Protein AF-W8T5F7-F1 (afdb_monomer_lite)

Secondary structure (DSSP, 8-state):
--EEEE-SSHHHHHHHHHHHHTT--EEEE--HHHHHHHHHH-EEEEETTTEEEEES--EEE-THHHHHHHHHHHHTS-TT---HHHHHHHTT-S-HHIIIIIHHHHHHHHTT---HHHHHHHHHTT---

Radius of gyration: 18.74 Å; chains: 1; bounding box: 44×29×44 Å

Sequence (129 aa):
MKYLVIGAGGTGASIGGFLAYKGKDVTFIARGEHLKALRQNGLLLHSGRIGEVKIENVKACIADDLLADHLKILDGFTPDTTASLQKDLDAKKESEVDQIIFDIIRMSEKYNVDMPVYREIALHFGYKS

Foldseek 3Di:
DPEEFEDCPDPRVAVQVVCVVVVHDYEYADDDPVQVCCCCQNHWDDDPVPHIDGRRDHHYDHCVVCVVVVVVVVVVQDPPRDDPQVVCVVVVHPGCCCVPQVVVVVVCVVVVNDDPVSVVVNVVVPDDD

pLDDT: mean 82.38, std 11.45, range [57.34, 95.69]

InterPro domains:
  IPR008927 6-phosphogluconate dehydrogenase-like, C-terminal domain superfamily [SSF48179] (11-121)
  IPR013332 Ketopantoate reductase, N-terminal domain [PF02558] (3-60)
  IPR013752 Ketopantoate reductase, C-terminal domain [PF08546] (64-121)

Organism: NCBI:txid1286171

Structure (mmCIF, N/CA/C/O backbone):
data_AF-W8T5F7-F1
#
_entry.id   AF-W8T5F7-F1
#
loop_
_atom_site.group_PDB
_atom_site.id
_atom_site.type_symbol
_atom_site.label_atom_id
_atom_site.label_alt_id
_atom_site.label_comp_id
_atom_site.label_asym_id
_atom_site.label_entity_id
_atom_site.label_seq_id
_atom_site.pdbx_PDB_ins_code
_atom_site.Cartn_x
_atom_site.Cartn_y
_atom_site.Cartn_z
_atom_site.occupancy
_atom_site.B_iso_or_equiv
_atom_site.auth_seq_id
_atom_site.auth_comp_id
_atom_site.auth_asym_id
_atom_site.auth_atom_id
_atom_site.pdbx_PDB_model_num
ATOM 1 N N . MET A 1 1 ? -16.565 6.663 1.628 1.00 57.88 1 MET A N 1
ATOM 2 C CA . MET A 1 1 ? -15.396 5.858 1.239 1.00 57.88 1 MET A CA 1
ATOM 3 C C . MET A 1 1 ? -14.445 6.753 0.466 1.00 57.88 1 MET A C 1
ATOM 5 O O . MET A 1 1 ? -14.796 7.160 -0.634 1.00 57.88 1 MET A O 1
ATOM 9 N N . LYS A 1 2 ? -13.311 7.148 1.058 1.00 77.94 2 LYS A N 1
ATOM 10 C CA . LYS A 1 2 ? -12.300 7.971 0.361 1.00 77.94 2 LYS A CA 1
ATOM 11 C C . LYS A 1 2 ? -11.044 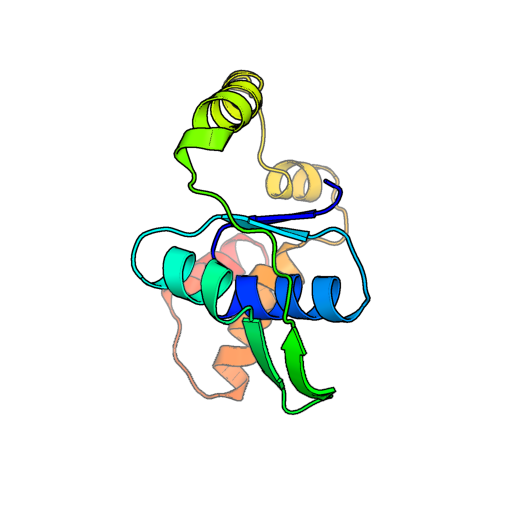7.187 -0.004 1.00 77.94 2 LYS A C 1
ATOM 13 O O . LYS A 1 2 ? -10.398 7.534 -0.982 1.00 77.94 2 LYS A O 1
ATOM 18 N N . TYR A 1 3 ? -10.726 6.142 0.759 1.00 83.75 3 TYR A N 1
ATOM 19 C CA . TYR A 1 3 ? -9.570 5.291 0.510 1.00 83.75 3 TYR A CA 1
ATOM 20 C C . TYR A 1 3 ? -9.976 3.825 0.593 1.00 83.75 3 TYR A C 1
ATOM 22 O O . TYR A 1 3 ? -10.598 3.393 1.566 1.00 83.75 3 TYR A O 1
ATOM 30 N N . LEU A 1 4 ? -9.606 3.075 -0.436 1.00 87.62 4 LEU A N 1
ATOM 31 C CA . LEU A 1 4 ? -9.783 1.635 -0.519 1.00 87.62 4 LEU A CA 1
ATOM 32 C C . LEU A 1 4 ? -8.397 0.998 -0.571 1.00 87.62 4 LEU A C 1
ATOM 34 O O . LEU A 1 4 ? -7.546 1.433 -1.344 1.00 87.62 4 LEU A O 1
ATOM 38 N N . VAL A 1 5 ? -8.164 -0.004 0.269 1.00 87.62 5 VAL A N 1
ATOM 39 C CA . VAL A 1 5 ? -6.869 -0.677 0.384 1.00 87.62 5 VAL A CA 1
ATOM 40 C C . VAL A 1 5 ? -7.068 -2.159 0.132 1.00 87.62 5 VAL A C 1
ATOM 42 O O . VAL A 1 5 ? -7.789 -2.830 0.869 1.00 87.62 5 VAL A O 1
ATOM 45 N N . ILE A 1 6 ? -6.436 -2.679 -0.917 1.00 88.31 6 ILE A N 1
ATOM 46 C CA . ILE A 1 6 ? -6.529 -4.096 -1.264 1.00 88.31 6 ILE A CA 1
ATOM 47 C C . ILE A 1 6 ? -5.490 -4.869 -0.456 1.00 88.31 6 ILE A C 1
ATOM 49 O O . ILE A 1 6 ? -4.287 -4.721 -0.655 1.00 88.31 6 ILE A O 1
ATOM 53 N N . GLY A 1 7 ? -5.972 -5.711 0.454 1.00 81.25 7 GLY A N 1
ATOM 54 C CA . GLY A 1 7 ? -5.144 -6.481 1.369 1.00 81.25 7 GLY A CA 1
ATOM 55 C C . GLY A 1 7 ? -4.697 -5.679 2.593 1.00 81.25 7 GLY A C 1
ATOM 56 O O . GLY A 1 7 ? -4.338 -4.510 2.518 1.00 81.25 7 GLY A O 1
ATOM 57 N N . ALA A 1 8 ? -4.662 -6.351 3.742 1.00 85.56 8 ALA A N 1
ATOM 58 C CA . ALA A 1 8 ? -4.087 -5.837 4.986 1.00 85.56 8 ALA A CA 1
ATOM 59 C C . ALA A 1 8 ? -2.823 -6.628 5.375 1.00 85.56 8 ALA A C 1
ATOM 61 O O . ALA A 1 8 ? -2.653 -7.015 6.525 1.00 85.56 8 ALA A O 1
ATOM 62 N N . GLY A 1 9 ? -1.972 -6.923 4.386 1.00 82.81 9 GLY A N 1
ATOM 63 C CA . GLY A 1 9 ? -0.626 -7.476 4.597 1.00 82.81 9 GLY A CA 1
ATOM 64 C C . GLY A 1 9 ? 0.407 -6.367 4.819 1.00 82.81 9 GLY A C 1
ATOM 65 O O . GLY A 1 9 ? 0.032 -5.243 5.124 1.00 82.81 9 GLY A O 1
ATOM 66 N N . GLY A 1 10 ? 1.699 -6.628 4.594 1.00 82.06 10 GLY A N 1
ATOM 67 C CA . GLY A 1 10 ? 2.782 -5.673 4.894 1.00 82.06 10 GLY A CA 1
ATOM 68 C C . GLY A 1 10 ? 2.551 -4.248 4.369 1.00 82.06 10 GLY A C 1
ATOM 69 O O . GLY A 1 10 ? 2.423 -3.310 5.155 1.00 82.06 10 GLY A O 1
ATOM 70 N N . THR A 1 11 ? 2.432 -4.073 3.051 1.00 85.06 11 THR A N 1
ATOM 71 C CA . THR A 1 11 ? 2.266 -2.742 2.437 1.00 85.06 11 THR A CA 1
ATOM 72 C C . THR A 1 11 ? 0.885 -2.144 2.706 1.00 85.06 11 THR A C 1
ATOM 74 O O . THR A 1 11 ? 0.774 -0.998 3.142 1.00 85.06 11 THR A O 1
ATOM 77 N N . GLY A 1 12 ? -0.173 -2.932 2.488 1.00 86.88 12 GLY A N 1
ATOM 78 C CA . GLY A 1 12 ? -1.555 -2.479 2.643 1.00 86.88 12 GLY A CA 1
ATOM 79 C C . GLY A 1 12 ? -1.886 -2.074 4.080 1.00 86.88 12 GLY A C 1
ATOM 80 O O . GLY A 1 12 ? -2.416 -0.988 4.303 1.00 86.88 12 GLY A O 1
ATOM 81 N N . ALA A 1 13 ? -1.493 -2.880 5.072 1.00 89.38 13 ALA A N 1
ATOM 82 C CA . ALA A 1 13 ? -1.655 -2.532 6.482 1.00 89.38 13 ALA A CA 1
ATOM 83 C C . ALA A 1 13 ? -0.807 -1.318 6.870 1.00 89.38 13 ALA A C 1
ATOM 85 O O . ALA A 1 13 ? -1.295 -0.466 7.603 1.00 89.38 13 ALA A O 1
ATOM 86 N N . SER A 1 14 ? 0.417 -1.188 6.344 1.00 89.81 14 SER A N 1
ATOM 87 C CA . SER A 1 14 ? 1.283 -0.040 6.644 1.00 89.81 14 SER A CA 1
ATOM 88 C C . SER A 1 14 ? 0.675 1.281 6.171 1.00 89.81 14 SER A C 1
ATOM 90 O O . SER A 1 14 ? 0.506 2.211 6.960 1.00 89.81 14 SER A O 1
ATOM 92 N N . ILE A 1 15 ? 0.300 1.362 4.892 1.00 91.38 15 ILE A N 1
ATOM 93 C CA . ILE A 1 15 ? -0.242 2.590 4.294 1.00 91.38 15 ILE A CA 1
ATOM 94 C C . ILE A 1 15 ? -1.672 2.830 4.782 1.00 91.38 15 ILE A C 1
ATOM 96 O O . ILE A 1 15 ? -1.989 3.899 5.306 1.00 91.38 15 ILE A O 1
ATOM 100 N N . GLY A 1 16 ? -2.538 1.824 4.645 1.00 91.75 16 GLY A N 1
ATOM 101 C CA . GLY A 1 16 ? -3.941 1.911 5.037 1.00 91.75 16 GLY A CA 1
ATOM 102 C C . GLY A 1 16 ? -4.114 2.139 6.532 1.00 91.75 16 GLY A C 1
ATOM 103 O O . GLY A 1 16 ? -4.950 2.939 6.946 1.00 91.75 16 GLY A O 1
ATOM 104 N N . GLY A 1 17 ? -3.298 1.475 7.350 1.00 92.75 17 GLY A N 1
ATOM 105 C CA . GLY A 1 17 ? -3.327 1.625 8.798 1.00 92.75 17 GLY A CA 1
ATOM 106 C C . GLY A 1 17 ? -2.852 3.004 9.225 1.00 92.75 17 GLY A C 1
ATOM 107 O O . GLY A 1 17 ? -3.499 3.635 10.052 1.00 92.75 17 GLY A O 1
ATOM 108 N N . PHE A 1 18 ? -1.808 3.553 8.599 1.00 93.25 18 PHE A N 1
ATOM 109 C CA . PHE A 1 18 ? -1.405 4.932 8.872 1.00 93.25 18 PHE A CA 1
ATOM 110 C C . PHE A 1 18 ? -2.490 5.951 8.486 1.00 93.25 18 PHE A C 1
ATOM 112 O O . PHE A 1 18 ? -2.760 6.888 9.240 1.00 93.25 18 PHE A O 1
ATOM 119 N N . LEU A 1 19 ? -3.158 5.763 7.344 1.00 92.94 19 LEU A N 1
ATOM 120 C CA . LEU A 1 19 ? -4.286 6.606 6.932 1.00 92.94 19 LEU A CA 1
ATOM 121 C C . LEU A 1 19 ? -5.443 6.535 7.939 1.00 92.94 19 LEU A C 1
ATOM 123 O O . LEU A 1 19 ? -5.969 7.575 8.343 1.00 92.94 19 LEU A O 1
ATOM 127 N N . ALA A 1 20 ? -5.808 5.330 8.379 1.00 92.31 20 ALA A N 1
ATOM 128 C CA . ALA A 1 20 ? -6.855 5.120 9.374 1.00 92.31 20 ALA A CA 1
ATOM 129 C C . ALA A 1 20 ? -6.469 5.713 10.742 1.00 92.31 20 ALA A C 1
ATOM 131 O O . ALA A 1 20 ? -7.285 6.382 11.373 1.00 92.31 20 ALA A O 1
ATOM 132 N N . TYR A 1 21 ? -5.204 5.584 11.151 1.00 91.75 21 TYR A N 1
ATOM 133 C CA . TYR A 1 21 ? -4.650 6.237 12.341 1.00 91.75 21 TYR A CA 1
ATOM 134 C C . TYR A 1 21 ? -4.767 7.768 12.278 1.00 91.75 21 TYR A C 1
ATOM 136 O O . TYR A 1 21 ? -5.057 8.415 13.281 1.00 91.75 21 TYR A O 1
ATOM 144 N N . LYS A 1 22 ? -4.617 8.372 11.093 1.00 92.19 22 LYS A N 1
ATOM 145 C CA . LYS A 1 22 ? -4.856 9.810 10.866 1.00 92.19 22 LYS A CA 1
ATOM 146 C C . LYS A 1 22 ? -6.339 10.173 10.689 1.00 92.19 22 LYS A C 1
ATOM 148 O O . LYS A 1 22 ? -6.644 11.269 10.216 1.00 92.19 22 LYS A O 1
ATOM 153 N N . GLY A 1 23 ? -7.257 9.275 11.049 1.00 91.25 23 GLY A N 1
ATOM 154 C CA . GLY A 1 23 ? -8.702 9.504 11.027 1.00 91.25 23 GLY A CA 1
ATOM 155 C C . GLY A 1 23 ? -9.309 9.561 9.624 1.00 91.25 23 GLY A C 1
ATOM 156 O O . GLY A 1 23 ? -10.390 10.124 9.445 1.00 91.25 23 GLY A O 1
ATOM 157 N N . LYS A 1 24 ? -8.622 9.040 8.600 1.00 93.25 24 LYS A N 1
ATOM 158 C CA . LYS A 1 24 ? -9.177 8.974 7.241 1.00 93.25 24 LYS A CA 1
ATOM 159 C C . LYS A 1 24 ? -10.171 7.817 7.123 1.00 93.25 24 LYS A C 1
ATOM 161 O O . LYS A 1 24 ? -10.027 6.782 7.763 1.00 93.25 24 LYS A O 1
ATOM 166 N N . ASP A 1 25 ? -11.169 7.995 6.258 1.00 89.19 25 ASP A N 1
ATOM 167 C CA . ASP A 1 25 ? -12.163 6.967 5.935 1.00 89.19 25 ASP A CA 1
ATOM 168 C C . ASP A 1 25 ? -11.559 5.908 4.997 1.00 89.19 25 ASP A C 1
ATOM 170 O O . ASP A 1 25 ? -11.593 6.063 3.769 1.00 89.19 25 ASP A O 1
ATOM 174 N N . VAL A 1 26 ? -10.971 4.872 5.602 1.00 91.19 26 VAL A N 1
ATOM 175 C CA . VAL A 1 26 ? -10.281 3.760 4.934 1.00 91.19 26 VAL A CA 1
ATOM 176 C C . VAL A 1 26 ? -11.114 2.487 5.034 1.00 91.19 26 VAL A C 1
ATOM 178 O O . VAL A 1 26 ? -11.607 2.153 6.109 1.00 91.19 26 VAL A O 1
ATOM 181 N N . THR A 1 27 ? -11.246 1.762 3.925 1.00 91.56 27 THR A N 1
ATOM 182 C CA . THR A 1 27 ? -11.812 0.406 3.888 1.00 91.56 27 THR A CA 1
ATOM 183 C C . THR A 1 27 ? -10.783 -0.576 3.339 1.00 91.56 27 THR A C 1
ATOM 185 O O . THR A 1 27 ? -10.175 -0.316 2.303 1.00 91.56 27 THR A O 1
ATOM 188 N N . PHE A 1 28 ? -10.582 -1.695 4.032 1.00 90.44 28 PHE A N 1
ATOM 189 C CA . PHE A 1 28 ? -9.674 -2.762 3.623 1.00 90.44 28 PHE A CA 1
ATOM 190 C C . PHE A 1 28 ? -10.437 -3.896 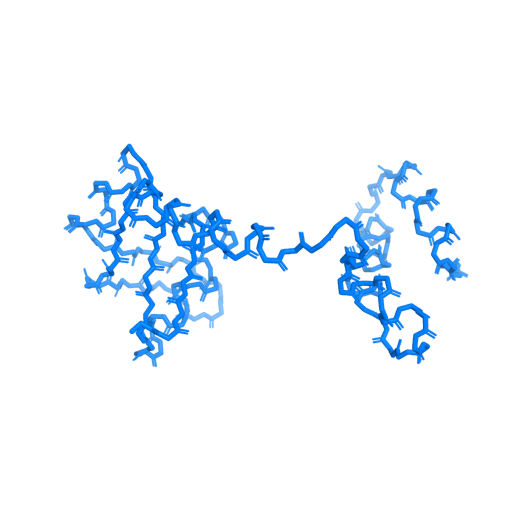2.947 1.00 90.44 28 PHE A C 1
ATOM 192 O O . PHE A 1 28 ? -11.431 -4.393 3.473 1.00 90.44 28 PHE A O 1
ATOM 199 N N . ILE A 1 29 ? -9.927 -4.371 1.820 1.00 89.88 29 ILE A N 1
ATOM 200 C CA . ILE A 1 29 ? -10.377 -5.629 1.234 1.00 89.88 29 ILE A CA 1
ATOM 201 C C . ILE A 1 29 ? -9.523 -6.747 1.820 1.00 89.88 29 ILE A C 1
ATOM 203 O O . ILE A 1 29 ? -8.299 -6.744 1.682 1.00 89.88 29 ILE A O 1
ATOM 207 N N . ALA A 1 30 ? -10.155 -7.713 2.472 1.00 88.25 30 ALA A N 1
ATOM 208 C CA . ALA A 1 30 ? -9.485 -8.878 3.036 1.00 88.25 30 ALA A CA 1
ATOM 209 C C . ALA A 1 30 ? -10.366 -10.124 2.890 1.00 88.25 30 ALA A C 1
ATOM 211 O O . ALA A 1 30 ? -11.554 -10.037 2.593 1.00 88.25 30 ALA A O 1
ATOM 212 N N . ARG A 1 31 ? -9.791 -11.309 3.115 1.00 86.81 31 ARG A N 1
ATOM 213 C CA . ARG A 1 31 ? -10.525 -12.583 3.077 1.00 86.81 31 ARG A CA 1
ATOM 214 C C . ARG A 1 31 ? -10.096 -13.516 4.202 1.00 86.81 31 ARG A C 1
ATOM 216 O O . ARG A 1 31 ? -9.024 -13.339 4.782 1.00 86.81 31 ARG A O 1
ATOM 223 N N . GLY A 1 32 ? -10.928 -14.519 4.477 1.00 87.12 32 GLY A N 1
ATOM 224 C CA . GLY A 1 32 ? -10.641 -15.566 5.459 1.00 87.12 32 GLY A CA 1
ATOM 225 C C . GLY A 1 32 ? -10.338 -15.007 6.852 1.00 87.12 32 GLY A C 1
ATOM 226 O O . GLY A 1 32 ? -10.994 -14.073 7.315 1.00 87.12 32 GLY A O 1
ATOM 227 N N . GLU A 1 33 ? -9.320 -15.565 7.505 1.00 85.31 33 GLU A N 1
ATOM 228 C CA . GLU A 1 33 ? -8.945 -15.214 8.881 1.00 85.31 33 GLU A CA 1
ATOM 229 C C . GLU A 1 33 ? -8.488 -13.757 9.039 1.00 85.31 33 GLU A C 1
ATOM 231 O O . GLU A 1 33 ? -8.790 -13.133 10.052 1.00 85.31 33 GLU A O 1
ATOM 236 N N . HIS A 1 34 ? -7.855 -13.159 8.021 1.00 85.75 34 HIS A N 1
ATOM 237 C CA . HIS A 1 34 ? -7.473 -11.740 8.074 1.00 85.75 34 HIS A CA 1
ATOM 238 C C . HIS A 1 34 ? -8.695 -10.814 8.119 1.00 85.75 34 HIS A C 1
ATOM 240 O O . HIS A 1 34 ? -8.709 -9.852 8.882 1.00 85.75 34 HIS A O 1
ATOM 246 N N . LEU A 1 35 ? -9.744 -11.105 7.339 1.00 89.50 35 LEU A N 1
ATOM 247 C CA . LEU A 1 35 ? -10.980 -10.316 7.380 1.00 89.50 35 LEU A CA 1
ATOM 248 C C . LEU A 1 35 ? -11.670 -10.424 8.744 1.00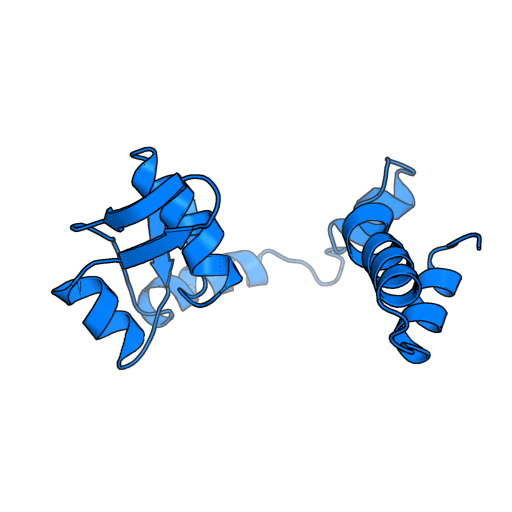 89.50 35 LEU A C 1
ATOM 250 O O . LEU A 1 35 ? -12.136 -9.417 9.278 1.00 89.50 35 LEU A O 1
ATOM 254 N N . LYS A 1 36 ? -11.730 -11.637 9.305 1.00 89.31 36 LYS A N 1
ATOM 255 C CA . LYS A 1 36 ? -12.291 -11.861 10.644 1.00 89.31 36 LYS A CA 1
ATOM 256 C C . LYS A 1 36 ? -11.512 -11.076 11.696 1.00 89.31 36 LYS A C 1
ATOM 258 O O . LYS A 1 36 ? -12.129 -10.347 12.466 1.00 89.31 36 LYS A O 1
ATOM 263 N N . ALA A 1 37 ? -10.182 -11.159 11.671 1.00 89.81 37 ALA A N 1
ATOM 264 C CA . ALA A 1 37 ? -9.315 -10.447 12.602 1.00 89.81 37 ALA A CA 1
ATOM 265 C C . ALA A 1 37 ? -9.507 -8.926 12.520 1.00 89.81 37 ALA A C 1
ATOM 267 O O . ALA A 1 37 ? -9.696 -8.295 13.555 1.00 89.81 37 ALA A O 1
ATOM 268 N N . LEU A 1 38 ? -9.556 -8.349 11.313 1.00 91.69 38 LEU A N 1
ATOM 269 C CA . LEU A 1 38 ? -9.804 -6.913 11.130 1.00 91.69 38 LEU A CA 1
ATOM 270 C C . LEU A 1 38 ? -11.156 -6.471 11.696 1.00 91.69 38 LEU A C 1
ATOM 272 O O . LEU A 1 38 ? -11.245 -5.413 12.310 1.00 91.69 38 LEU A O 1
ATOM 276 N N . ARG A 1 39 ? -12.210 -7.272 11.501 1.00 90.56 39 ARG A N 1
ATOM 277 C CA . ARG A 1 39 ? -13.560 -6.949 11.992 1.00 90.56 39 ARG A CA 1
ATOM 278 C C . ARG A 1 39 ? -13.703 -7.105 13.505 1.00 90.56 39 ARG A C 1
ATOM 280 O O . ARG A 1 39 ? -14.489 -6.382 14.101 1.00 90.56 39 ARG A O 1
ATOM 287 N N . GLN A 1 40 ? -13.000 -8.064 14.103 1.00 91.81 40 GLN A N 1
ATOM 288 C CA . GLN A 1 40 ? -13.109 -8.371 15.533 1.00 91.81 40 GLN A CA 1
ATOM 289 C C . GLN A 1 40 ? -12.157 -7.536 16.387 1.00 91.81 40 GLN A C 1
ATOM 291 O O . GLN A 1 40 ? -12.540 -7.052 17.446 1.00 91.81 40 GLN A O 1
ATOM 296 N N . ASN A 1 41 ? -10.917 -7.385 15.929 1.00 91.12 41 ASN A N 1
ATOM 297 C CA . ASN A 1 41 ? -9.819 -6.841 16.725 1.00 91.12 41 ASN A CA 1
ATOM 298 C C . ASN A 1 41 ? -9.316 -5.493 16.198 1.00 91.12 41 ASN A C 1
ATOM 300 O O . ASN A 1 41 ? -8.486 -4.855 16.852 1.00 91.12 41 ASN A O 1
ATOM 304 N N . GLY A 1 42 ? -9.789 -5.071 15.023 1.00 91.88 42 GLY A N 1
ATOM 305 C CA . GLY A 1 42 ? -9.248 -3.921 14.319 1.00 91.88 42 GLY A CA 1
ATOM 306 C C . GLY A 1 42 ? -7.880 -4.219 13.701 1.00 91.88 42 GLY A C 1
ATOM 307 O O . GLY A 1 42 ? -7.561 -5.361 13.365 1.00 91.88 42 GLY A O 1
ATOM 308 N N . LEU A 1 43 ? -7.059 -3.183 13.536 1.00 93.06 43 LEU A N 1
ATOM 309 C CA . LEU A 1 43 ? -5.696 -3.298 13.014 1.00 93.06 43 LEU A CA 1
ATOM 310 C C . LEU A 1 43 ? -4.689 -2.852 14.070 1.00 93.06 43 LEU A C 1
ATOM 312 O O . LEU A 1 43 ? -4.766 -1.732 14.573 1.00 93.06 43 LEU A O 1
ATOM 316 N N . LEU A 1 44 ? -3.720 -3.716 14.363 1.00 92.44 44 LEU A N 1
ATOM 317 C CA . LEU A 1 44 ? -2.548 -3.370 15.156 1.00 92.44 44 LEU A CA 1
ATOM 318 C C . LEU A 1 44 ? -1.387 -3.048 14.216 1.00 92.44 44 LEU A C 1
ATOM 320 O O . LEU A 1 44 ? -1.013 -3.865 13.375 1.00 92.44 44 LEU A O 1
ATOM 324 N N . LEU A 1 45 ? -0.834 -1.848 14.348 1.00 90.88 45 LEU A N 1
ATOM 325 C CA . LEU A 1 45 ? 0.286 -1.374 13.554 1.00 90.88 45 LEU A CA 1
ATOM 326 C C . LEU A 1 45 ? 1.533 -1.282 14.433 1.00 90.88 45 LEU A C 1
ATOM 328 O O . LEU A 1 45 ? 1.583 -0.459 15.344 1.00 90.88 45 LEU A O 1
ATOM 332 N N . HIS A 1 46 ? 2.556 -2.075 14.123 1.00 89.44 46 HIS A N 1
ATOM 333 C CA . HIS A 1 46 ? 3.879 -1.927 14.726 1.00 89.44 46 HIS A CA 1
ATOM 334 C C . HIS A 1 46 ? 4.755 -1.081 13.801 1.00 89.44 46 HIS A C 1
ATOM 336 O O . HIS A 1 46 ? 5.037 -1.475 12.669 1.00 89.44 46 HIS A O 1
ATOM 342 N N . SER A 1 47 ? 5.188 0.092 14.262 1.00 85.12 47 SER A N 1
ATOM 343 C CA . SER A 1 47 ? 6.035 0.988 13.475 1.00 85.12 47 SER A CA 1
ATOM 344 C C . SER A 1 47 ? 7.206 1.511 14.291 1.00 85.12 47 SER A C 1
ATOM 346 O O . SER A 1 47 ? 7.023 2.130 15.334 1.00 85.12 47 SER A O 1
ATOM 348 N N . GLY A 1 48 ? 8.420 1.384 13.753 1.00 87.25 48 GLY A N 1
ATOM 349 C CA . GLY A 1 48 ? 9.606 2.001 14.355 1.00 87.25 48 GLY A CA 1
ATOM 350 C C . GLY A 1 48 ? 9.580 3.536 14.359 1.00 87.25 48 GLY A C 1
ATOM 351 O O . GLY A 1 48 ? 10.393 4.150 15.039 1.00 87.25 48 GLY A O 1
ATOM 352 N N . ARG A 1 49 ? 8.665 4.174 13.610 1.00 85.38 49 ARG A N 1
ATOM 353 C CA . ARG A 1 49 ? 8.576 5.644 13.503 1.00 85.38 49 ARG A CA 1
ATOM 354 C C . ARG A 1 49 ? 7.495 6.262 14.381 1.00 85.38 49 ARG A C 1
ATOM 356 O O . ARG A 1 49 ? 7.658 7.397 14.810 1.00 85.38 49 ARG A O 1
ATOM 363 N N . ILE A 1 50 ? 6.382 5.559 14.588 1.00 84.56 50 ILE A N 1
ATOM 364 C CA . ILE A 1 50 ? 5.229 6.077 15.346 1.00 84.56 50 ILE A CA 1
ATOM 365 C C . ILE A 1 50 ? 4.834 5.197 16.536 1.00 84.56 50 ILE A C 1
ATOM 367 O O . ILE A 1 50 ? 3.840 5.483 17.195 1.00 84.56 50 ILE A O 1
ATOM 371 N N . GLY A 1 51 ? 5.610 4.151 16.820 1.00 88.75 51 GLY A N 1
ATOM 372 C CA . GLY A 1 51 ? 5.320 3.194 17.877 1.00 88.75 51 GLY A CA 1
ATOM 373 C C . GLY A 1 51 ? 4.219 2.208 17.497 1.00 88.75 51 GLY A C 1
ATOM 374 O O . GLY A 1 51 ? 3.920 1.985 16.319 1.00 88.75 51 GLY A O 1
ATOM 375 N N . GLU A 1 52 ? 3.646 1.591 18.524 1.00 93.06 52 GLU A N 1
ATOM 376 C CA . GLU A 1 52 ? 2.529 0.668 18.390 1.00 93.06 52 GLU A CA 1
ATOM 377 C C . GLU A 1 52 ? 1.204 1.426 18.431 1.00 93.06 52 GLU A C 1
ATOM 379 O O . GLU A 1 52 ? 0.947 2.220 19.337 1.00 93.06 52 GLU A O 1
ATOM 384 N N . VAL A 1 53 ? 0.360 1.188 17.431 1.00 92.69 53 VAL A N 1
ATOM 385 C CA . VAL A 1 53 ? -0.930 1.858 17.290 1.00 92.69 53 VAL A CA 1
ATOM 386 C C . VAL A 1 53 ? -2.008 0.820 17.037 1.00 92.69 53 VAL A C 1
ATOM 388 O O . VAL A 1 53 ? -1.967 0.111 16.032 1.00 92.69 53 VAL A O 1
ATOM 391 N N . LYS A 1 54 ? -3.014 0.775 17.913 1.00 93.88 54 LYS A N 1
ATOM 392 C CA . LYS A 1 54 ? -4.222 -0.025 17.707 1.00 93.88 54 LYS A CA 1
ATOM 393 C C . LYS A 1 54 ? -5.337 0.839 17.126 1.00 93.88 54 LYS A C 1
ATOM 395 O O . LYS A 1 54 ? -5.669 1.892 17.664 1.00 93.88 54 LYS A O 1
ATOM 400 N N . ILE A 1 55 ? -5.922 0.375 16.031 1.00 93.25 55 ILE A N 1
ATOM 401 C CA . ILE A 1 55 ? -7.025 1.024 15.326 1.00 93.25 55 ILE A CA 1
ATOM 402 C C . ILE A 1 55 ? -8.242 0.130 15.501 1.00 93.25 55 ILE A C 1
ATOM 404 O O . ILE A 1 55 ? -8.317 -0.927 14.887 1.00 93.25 55 ILE A O 1
ATOM 408 N N . GLU A 1 56 ? -9.174 0.533 16.361 1.00 86.62 56 GLU A N 1
ATOM 409 C CA . GLU A 1 56 ? -10.259 -0.352 16.809 1.00 86.62 56 GLU A CA 1
ATOM 410 C C . GLU A 1 56 ? -11.330 -0.573 15.727 1.00 86.62 56 GLU A C 1
ATOM 412 O O . GLU A 1 56 ? -11.781 -1.693 15.520 1.00 86.62 56 GLU A O 1
ATOM 417 N N . ASN A 1 57 ? -11.696 0.477 14.984 1.00 80.12 57 ASN A N 1
ATOM 418 C CA . ASN A 1 57 ? -12.831 0.455 14.052 1.00 80.12 57 ASN A CA 1
ATOM 419 C C . ASN A 1 57 ? -12.378 0.487 12.591 1.00 80.12 57 ASN A C 1
ATOM 421 O O . ASN A 1 57 ? -12.580 1.470 11.872 1.00 80.12 57 ASN A O 1
ATOM 425 N N . VAL A 1 58 ? -11.746 -0.597 12.148 1.00 86.50 58 VAL A N 1
ATOM 426 C CA . VAL A 1 58 ? -11.299 -0.734 10.761 1.00 86.50 58 VAL A CA 1
ATOM 427 C C . VAL A 1 58 ? -12.433 -1.275 9.900 1.00 86.50 58 VAL A C 1
ATOM 429 O O . VAL A 1 58 ? -12.954 -2.363 10.138 1.00 86.50 58 VAL A O 1
ATOM 432 N N . LYS A 1 59 ? -12.812 -0.529 8.859 1.00 91.44 59 LYS A N 1
ATOM 433 C CA . LYS A 1 59 ? -13.783 -1.014 7.874 1.00 91.44 59 LYS A CA 1
ATOM 434 C C . LYS A 1 59 ? -13.115 -2.078 7.014 1.00 91.44 59 LYS A C 1
ATOM 436 O O . LYS A 1 59 ? -12.061 -1.817 6.436 1.00 91.44 59 LYS A O 1
ATOM 441 N N . ALA A 1 60 ? -13.732 -3.251 6.905 1.00 90.50 60 ALA A N 1
ATOM 442 C CA . ALA A 1 60 ? -13.225 -4.312 6.046 1.00 90.50 60 ALA A CA 1
ATOM 443 C C . ALA A 1 60 ? -14.340 -5.131 5.375 1.00 90.50 60 ALA A C 1
ATOM 445 O O . ALA A 1 60 ? -15.337 -5.500 6.013 1.00 90.50 60 ALA A O 1
ATOM 446 N N . CYS A 1 61 ? -14.154 -5.444 4.093 1.00 87.69 61 CYS A N 1
ATOM 447 C CA . CYS A 1 61 ? -15.087 -6.203 3.252 1.00 87.69 61 CYS A CA 1
ATOM 448 C C . CYS A 1 61 ? -14.380 -7.312 2.453 1.00 87.69 61 CYS A C 1
ATOM 450 O O . CYS A 1 61 ? -13.149 -7.332 2.355 1.00 87.69 61 CYS A O 1
ATOM 452 N N . ILE A 1 62 ? -15.168 -8.254 1.919 1.00 85.50 62 ILE A N 1
ATOM 453 C CA . ILE A 1 62 ? -14.676 -9.223 0.931 1.00 85.50 62 ILE A CA 1
ATOM 454 C C . ILE A 1 62 ? -14.588 -8.562 -0.445 1.00 85.50 62 ILE A C 1
ATOM 456 O O . ILE A 1 62 ? -15.293 -7.597 -0.728 1.00 85.50 62 ILE A O 1
ATOM 460 N N . ALA A 1 63 ? -13.722 -9.098 -1.306 1.00 69.50 63 ALA A N 1
ATOM 461 C CA . ALA A 1 63 ? -13.565 -8.594 -2.665 1.00 69.50 63 ALA A CA 1
ATOM 462 C C . ALA A 1 63 ? -14.843 -8.756 -3.500 1.00 69.50 63 ALA A C 1
ATOM 464 O O . ALA A 1 63 ? -15.118 -7.880 -4.308 1.00 69.50 63 ALA A O 1
ATOM 465 N N . ASP A 1 64 ? -15.632 -9.815 -3.282 1.00 68.31 64 ASP A N 1
ATOM 466 C CA . ASP A 1 64 ? -16.852 -10.088 -4.059 1.00 68.31 64 ASP A CA 1
ATOM 467 C C . ASP A 1 64 ? -17.894 -8.965 -3.941 1.00 68.31 64 ASP A C 1
ATOM 469 O O . ASP A 1 64 ? -18.576 -8.665 -4.917 1.00 68.31 64 ASP A O 1
ATOM 473 N N . ASP A 1 65 ? -17.932 -8.265 -2.801 1.00 64.88 65 ASP A N 1
ATOM 474 C CA . ASP A 1 65 ? -18.802 -7.100 -2.590 1.00 64.88 65 ASP A CA 1
ATOM 475 C C . ASP A 1 65 ? -18.428 -5.911 -3.504 1.00 64.88 65 ASP A C 1
ATOM 477 O O . ASP A 1 65 ? -19.244 -5.020 -3.721 1.00 64.88 65 ASP A O 1
ATOM 481 N N . LEU A 1 66 ? -17.198 -5.880 -4.033 1.00 63.19 66 LEU A N 1
ATOM 482 C CA . LEU A 1 66 ? -16.661 -4.829 -4.911 1.00 63.19 66 LEU A CA 1
ATOM 483 C C . LEU A 1 66 ? -16.212 -5.345 -6.285 1.00 63.19 66 LEU A C 1
ATOM 485 O O . LEU A 1 66 ? -15.816 -4.545 -7.135 1.00 63.19 66 LEU A O 1
ATOM 489 N N . LEU A 1 67 ? -16.248 -6.658 -6.525 1.00 66.81 67 LEU A N 1
ATOM 490 C CA . LEU A 1 67 ? -15.717 -7.265 -7.744 1.00 66.81 67 LEU A CA 1
ATOM 491 C C . LEU A 1 67 ? -16.458 -6.731 -8.967 1.00 66.81 67 LEU A C 1
ATOM 493 O O . LEU A 1 67 ? -15.824 -6.400 -9.958 1.00 66.81 67 LEU A O 1
ATOM 497 N N . ALA A 1 68 ? -17.775 -6.558 -8.865 1.00 64.81 68 ALA A N 1
ATOM 498 C CA . ALA A 1 68 ? -18.584 -5.970 -9.927 1.00 64.81 68 ALA A CA 1
ATOM 499 C C . ALA A 1 68 ? -18.192 -4.515 -10.242 1.00 64.81 68 ALA A C 1
ATOM 501 O O . ALA A 1 68 ? -18.204 -4.119 -11.403 1.00 64.81 68 ALA A O 1
ATOM 502 N N . ASP A 1 69 ? -17.819 -3.719 -9.239 1.00 66.31 69 ASP A N 1
ATOM 503 C CA . ASP A 1 69 ? -17.437 -2.319 -9.445 1.00 66.31 69 ASP A CA 1
ATOM 504 C C . ASP A 1 69 ? -15.998 -2.184 -9.963 1.00 66.31 69 ASP A C 1
ATOM 506 O O . ASP A 1 69 ? -15.727 -1.333 -10.808 1.00 66.31 69 ASP A O 1
ATOM 510 N N . HIS A 1 70 ? -15.082 -3.064 -9.547 1.00 66.69 70 HIS A N 1
ATOM 511 C CA . HIS A 1 70 ? -13.751 -3.155 -10.151 1.00 66.69 70 HIS A CA 1
ATOM 512 C C . HIS A 1 70 ? -13.792 -3.710 -11.571 1.00 66.69 70 HIS A C 1
ATOM 514 O O . HIS A 1 70 ? -13.091 -3.183 -12.428 1.00 66.69 70 HIS A O 1
ATOM 520 N N . LEU A 1 71 ? -14.621 -4.721 -11.838 1.00 65.31 71 LEU A N 1
ATOM 521 C CA . LEU A 1 71 ? -14.835 -5.212 -13.194 1.00 65.31 71 LEU A CA 1
ATOM 522 C C . LEU A 1 71 ? -15.408 -4.101 -14.068 1.00 65.31 71 LEU A C 1
ATOM 524 O O . LEU A 1 71 ? -14.862 -3.887 -15.127 1.00 65.31 71 LEU A O 1
ATOM 528 N N . LYS A 1 72 ? -16.343 -3.268 -13.594 1.00 67.62 72 LYS A N 1
ATOM 529 C CA . LYS A 1 72 ? -16.784 -2.079 -14.353 1.00 67.62 72 LYS A CA 1
ATOM 530 C C . LYS A 1 72 ? -15.667 -1.073 -14.648 1.00 67.62 72 LYS A C 1
ATOM 532 O O . LYS A 1 72 ? -15.677 -0.454 -15.707 1.00 67.62 72 LYS A O 1
ATOM 537 N N . ILE A 1 73 ? -14.731 -0.865 -13.719 1.00 65.88 73 ILE A N 1
ATOM 538 C CA . ILE A 1 73 ? -13.576 0.023 -13.941 1.00 65.88 73 ILE A CA 1
ATOM 539 C C . ILE A 1 73 ? -12.630 -0.585 -14.984 1.00 65.88 73 ILE A C 1
ATOM 541 O O . ILE A 1 73 ? -12.180 0.127 -15.878 1.00 65.88 73 ILE A O 1
ATOM 545 N N . LEU A 1 74 ? -12.364 -1.890 -14.889 1.00 58.38 74 LEU A N 1
ATOM 546 C CA . LEU A 1 74 ? -11.521 -2.636 -15.827 1.00 58.38 74 LEU A CA 1
ATOM 547 C C . LEU A 1 74 ? -12.180 -2.796 -17.206 1.00 58.38 74 LEU A C 1
ATOM 549 O O . LEU A 1 74 ? -11.499 -2.660 -18.210 1.00 58.38 74 LEU A O 1
ATOM 553 N N . ASP A 1 75 ? -13.492 -3.007 -17.267 1.00 66.31 75 ASP A N 1
ATOM 554 C CA . ASP A 1 75 ? -14.306 -3.038 -18.489 1.00 66.31 75 ASP A CA 1
ATOM 555 C C . ASP A 1 75 ? -14.325 -1.661 -19.169 1.00 66.31 75 ASP A C 1
ATOM 557 O O . ASP A 1 75 ? -14.497 -1.550 -20.382 1.00 66.31 75 ASP A O 1
ATOM 561 N N . GLY A 1 76 ? -14.128 -0.594 -18.386 1.00 63.47 76 GLY A N 1
ATOM 562 C CA . GLY A 1 76 ? -13.909 0.762 -18.880 1.00 63.47 76 GLY A CA 1
ATOM 563 C C . GLY A 1 76 ? -12.521 0.981 -19.489 1.00 63.47 76 GLY A C 1
ATOM 564 O O . GLY A 1 76 ? -12.304 2.012 -20.132 1.00 63.47 76 GLY A O 1
ATOM 565 N N . PHE A 1 77 ? -11.583 0.046 -19.316 1.00 71.38 77 PHE A N 1
ATOM 566 C CA . PHE A 1 77 ? -10.307 0.069 -20.021 1.00 71.38 77 PHE A CA 1
ATOM 567 C C . PHE A 1 77 ? -10.499 -0.517 -21.418 1.00 71.38 77 PHE A C 1
ATOM 569 O O . PHE A 1 77 ? -10.782 -1.697 -21.606 1.00 71.38 77 PHE A O 1
ATOM 576 N N . THR A 1 78 ? -10.336 0.326 -22.432 1.00 65.94 78 THR A N 1
ATOM 577 C CA . THR A 1 78 ? -10.252 -0.127 -23.822 1.00 65.94 78 THR A CA 1
ATOM 578 C C . THR A 1 78 ? -8.981 -0.963 -24.034 1.00 65.94 78 THR A C 1
ATOM 580 O O . THR A 1 78 ? -8.016 -0.789 -23.285 1.00 65.94 78 THR A O 1
ATOM 583 N N . PRO A 1 79 ? -8.913 -1.808 -25.082 1.00 62.97 79 PRO A N 1
ATOM 584 C CA . PRO A 1 79 ? -7.680 -2.509 -25.467 1.00 62.97 79 PRO A CA 1
ATOM 585 C C . PRO A 1 79 ? -6.471 -1.580 -25.667 1.00 62.97 79 PRO A C 1
ATOM 587 O O . PRO A 1 79 ? -5.332 -2.005 -25.506 1.00 62.97 79 PRO A O 1
ATOM 590 N N . ASP A 1 80 ? -6.730 -0.303 -25.963 1.00 65.69 80 ASP A N 1
ATOM 591 C CA . ASP A 1 80 ? -5.726 0.750 -26.137 1.00 65.69 80 ASP A CA 1
ATOM 592 C C . ASP A 1 80 ? -5.382 1.492 -24.829 1.00 65.69 80 ASP A C 1
ATOM 594 O O . ASP A 1 80 ? -4.638 2.476 -24.837 1.00 65.69 80 ASP A O 1
ATOM 598 N N . THR A 1 81 ? -5.939 1.076 -23.686 1.00 64.62 81 THR A N 1
ATOM 599 C CA . THR A 1 81 ? -5.641 1.691 -22.389 1.00 64.62 81 THR A CA 1
ATOM 600 C C . THR A 1 81 ? -4.206 1.377 -21.998 1.00 64.62 81 THR A C 1
ATOM 602 O O . THR A 1 81 ? -3.874 0.272 -21.578 1.00 64.62 81 THR A O 1
ATOM 605 N N . THR A 1 82 ? -3.341 2.381 -22.110 1.00 62.22 82 THR A N 1
ATOM 606 C CA . THR A 1 82 ? -1.937 2.270 -21.721 1.00 62.22 82 THR A CA 1
ATOM 607 C C . THR A 1 82 ? -1.764 2.420 -20.207 1.00 62.22 82 THR A C 1
ATOM 609 O O . THR A 1 82 ? -2.447 3.227 -19.562 1.00 62.22 82 THR A O 1
ATOM 612 N N . ALA A 1 83 ? -0.841 1.639 -19.633 1.00 66.19 83 ALA A N 1
ATOM 613 C CA . ALA A 1 83 ? -0.455 1.751 -18.226 1.00 66.19 83 ALA A CA 1
ATOM 614 C C . ALA A 1 83 ? 0.005 3.186 -17.907 1.00 66.19 83 ALA A C 1
ATOM 616 O O . ALA A 1 83 ? 0.598 3.845 -18.762 1.00 66.19 83 ALA A O 1
ATOM 617 N N . SER A 1 84 ? -0.241 3.678 -16.687 1.00 66.06 84 SER A N 1
ATOM 618 C CA . SER A 1 84 ? 0.186 5.029 -16.271 1.00 66.06 84 SER A CA 1
ATOM 619 C C . SER A 1 84 ? 1.677 5.257 -16.527 1.00 66.06 84 SER A C 1
ATOM 621 O O . SER A 1 84 ? 2.043 6.266 -17.121 1.00 66.06 84 SER A O 1
ATOM 623 N N . LEU A 1 85 ? 2.499 4.248 -16.222 1.00 64.56 85 LEU A N 1
ATOM 624 C CA . LEU A 1 85 ? 3.935 4.248 -16.488 1.00 64.56 85 LEU A CA 1
ATOM 625 C C . LEU A 1 85 ? 4.262 4.484 -17.971 1.00 64.56 85 LEU A C 1
ATOM 627 O O . LEU A 1 85 ? 5.162 5.254 -18.283 1.00 64.56 85 LEU A O 1
ATOM 631 N N . GLN A 1 86 ? 3.507 3.873 -18.890 1.00 66.31 86 GLN A N 1
ATOM 632 C CA . GLN A 1 86 ? 3.697 4.055 -20.332 1.00 66.31 86 GLN A CA 1
ATOM 633 C C . GLN A 1 86 ? 3.401 5.502 -20.751 1.00 66.31 86 GLN A C 1
ATOM 635 O O . GLN A 1 86 ? 4.178 6.099 -21.490 1.00 66.31 86 GLN A O 1
ATOM 640 N N . LYS A 1 87 ? 2.324 6.099 -20.223 1.00 66.81 87 LYS A N 1
ATOM 641 C CA . LYS A 1 87 ? 1.965 7.503 -20.498 1.00 66.81 87 LYS A CA 1
ATOM 642 C C . LYS A 1 87 ? 3.012 8.478 -19.960 1.00 66.81 87 LYS A C 1
ATOM 644 O O . LYS A 1 87 ? 3.298 9.482 -20.608 1.00 66.81 87 LYS A O 1
ATOM 649 N N . ASP A 1 88 ? 3.581 8.189 -18.794 1.00 67.31 88 ASP A N 1
ATOM 650 C CA . ASP A 1 88 ? 4.606 9.033 -18.174 1.00 67.31 88 ASP A CA 1
ATOM 651 C C . ASP A 1 88 ? 5.952 8.938 -18.902 1.00 67.31 88 ASP A C 1
ATOM 653 O O . ASP A 1 88 ? 6.623 9.961 -19.081 1.00 67.31 88 ASP A O 1
ATOM 657 N N . LEU A 1 89 ? 6.304 7.744 -19.394 1.00 67.38 89 LEU A N 1
ATOM 658 C CA . LEU A 1 89 ? 7.459 7.527 -20.270 1.00 67.38 89 LEU A CA 1
ATOM 659 C C . LEU A 1 89 ? 7.313 8.295 -21.591 1.00 67.38 89 LEU A C 1
ATOM 661 O O . LEU A 1 89 ? 8.238 9.008 -21.986 1.00 67.38 89 LEU A O 1
ATOM 665 N N . ASP A 1 90 ? 6.140 8.231 -22.226 1.00 67.56 90 ASP A N 1
ATOM 666 C CA . ASP A 1 90 ? 5.853 8.957 -23.471 1.00 67.56 90 ASP A CA 1
ATOM 667 C C . ASP A 1 90 ? 5.872 10.484 -23.260 1.00 67.56 90 ASP A C 1
ATOM 669 O O . ASP A 1 90 ? 6.324 11.244 -24.122 1.00 67.56 90 ASP A O 1
ATOM 673 N N . ALA A 1 91 ? 5.433 10.949 -22.086 1.00 67.31 91 ALA A N 1
ATOM 674 C CA . ALA A 1 91 ? 5.407 12.362 -21.712 1.00 67.31 91 ALA A CA 1
ATOM 675 C C . ALA A 1 91 ? 6.752 12.911 -21.191 1.00 67.31 91 ALA A C 1
ATOM 677 O O . ALA A 1 91 ? 6.823 14.103 -20.878 1.00 67.31 91 ALA A O 1
ATOM 678 N N . LYS A 1 92 ? 7.808 12.085 -21.084 1.00 64.38 92 LYS A N 1
ATOM 679 C CA . LYS A 1 92 ? 9.130 12.443 -20.518 1.00 64.38 92 LYS A CA 1
ATOM 680 C C . LYS A 1 92 ? 9.062 13.132 -19.143 1.00 64.38 92 LYS A C 1
ATOM 682 O O . LYS A 1 92 ? 9.918 13.958 -18.822 1.00 64.38 92 LYS A O 1
ATOM 687 N N . LYS A 1 93 ? 8.037 12.836 -18.340 1.00 58.44 93 LYS A N 1
ATOM 688 C CA . LYS A 1 93 ? 7.946 13.338 -16.959 1.00 58.44 93 LYS A CA 1
ATOM 689 C C . LYS A 1 93 ? 8.911 12.556 -16.066 1.00 58.44 93 LYS A C 1
ATOM 691 O O . LYS A 1 93 ? 9.280 11.434 -16.407 1.00 58.44 93 LYS A O 1
ATOM 696 N N . GLU A 1 94 ? 9.333 13.148 -14.943 1.00 57.34 94 GLU A N 1
ATOM 697 C CA . GLU A 1 94 ? 10.113 12.423 -13.929 1.00 57.34 94 GLU A CA 1
ATOM 698 C C . GLU A 1 94 ? 9.365 11.139 -13.556 1.00 57.34 94 GLU A C 1
ATOM 700 O O . GLU A 1 94 ? 8.229 11.175 -13.087 1.00 57.34 94 GLU A O 1
ATOM 705 N N . SER A 1 95 ? 9.973 10.010 -13.905 1.00 61.56 95 SER A N 1
ATOM 706 C CA . SER A 1 95 ? 9.277 8.742 -14.050 1.00 61.56 95 SER A CA 1
ATOM 707 C C . SER A 1 95 ? 9.241 7.979 -12.729 1.00 61.56 95 SER A C 1
ATOM 709 O O . SER A 1 95 ? 10.263 7.862 -12.051 1.00 61.56 95 SER A O 1
ATOM 711 N N . GLU A 1 96 ? 8.094 7.363 -12.421 1.00 68.50 96 GLU A N 1
ATOM 712 C CA . GLU A 1 96 ? 7.965 6.325 -11.386 1.00 68.50 96 GLU A CA 1
ATOM 713 C C . GLU A 1 96 ? 9.022 5.206 -11.539 1.00 68.50 96 GLU A C 1
ATOM 715 O O . GLU A 1 96 ? 9.342 4.532 -10.562 1.00 68.50 96 GLU A O 1
ATOM 720 N N . VAL A 1 97 ? 9.631 5.044 -12.725 1.00 77.00 97 VAL A N 1
ATOM 721 C CA . VAL A 1 97 ? 10.784 4.160 -12.970 1.00 77.00 97 VAL A CA 1
ATOM 722 C C . VAL A 1 97 ? 11.927 4.396 -11.979 1.00 77.00 97 VAL A C 1
ATOM 724 O O . VAL A 1 97 ? 12.519 3.419 -11.525 1.00 77.00 97 VAL A O 1
ATOM 727 N N . ASP A 1 98 ? 12.254 5.639 -11.609 1.00 81.56 98 ASP A N 1
ATOM 728 C CA . ASP A 1 98 ? 13.386 5.874 -10.698 1.00 81.56 98 ASP A CA 1
ATOM 729 C C . ASP A 1 98 ? 13.111 5.271 -9.310 1.00 81.56 98 ASP A C 1
ATOM 731 O O . ASP A 1 98 ? 13.938 4.547 -8.758 1.00 81.56 98 ASP A O 1
ATOM 735 N N . GLN A 1 99 ? 11.895 5.471 -8.803 1.00 78.25 99 GLN A N 1
ATOM 736 C CA . GLN A 1 99 ? 11.490 5.026 -7.466 1.00 78.25 99 GLN A CA 1
ATOM 737 C C . GLN A 1 99 ? 11.131 3.536 -7.409 1.00 78.25 99 GLN A C 1
ATOM 739 O O . GLN A 1 99 ? 11.310 2.887 -6.381 1.00 78.25 99 GLN A O 1
ATOM 744 N N . ILE A 1 100 ? 10.592 2.979 -8.495 1.00 80.75 100 ILE A N 1
ATOM 745 C CA . ILE A 1 100 ? 10.105 1.593 -8.525 1.00 80.75 100 ILE A CA 1
ATOM 746 C C . ILE A 1 1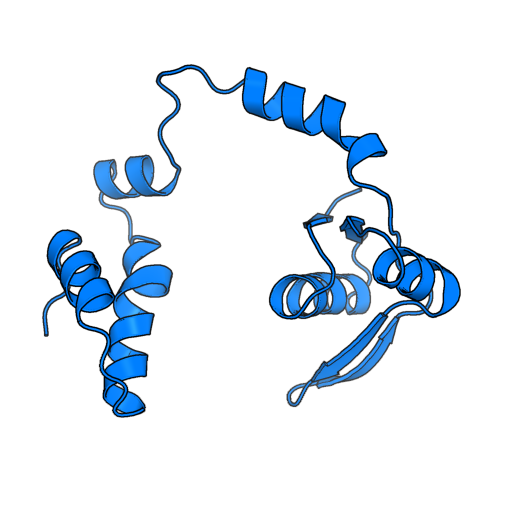00 ? 11.172 0.644 -9.078 1.00 80.75 100 ILE A C 1
ATOM 748 O O . ILE A 1 100 ? 11.262 -0.505 -8.647 1.00 80.75 100 ILE A O 1
ATOM 752 N N . ILE A 1 101 ? 11.997 1.097 -10.025 1.00 84.94 101 ILE A N 1
ATOM 753 C CA . ILE A 1 101 ? 12.975 0.255 -10.723 1.00 84.94 101 ILE A CA 1
ATOM 754 C C . ILE A 1 101 ? 14.406 0.606 -10.293 1.00 84.94 101 ILE A C 1
ATOM 756 O O . ILE A 1 101 ? 15.164 -0.269 -9.878 1.00 84.94 101 ILE A O 1
ATOM 760 N N . PHE A 1 102 ? 14.807 1.872 -10.335 1.00 90.38 102 PHE A N 1
ATOM 761 C CA . PHE A 1 102 ? 16.215 2.215 -10.098 1.00 90.38 102 PHE A CA 1
ATOM 762 C C . PHE A 1 102 ? 16.603 2.128 -8.621 1.00 90.38 102 PHE A C 1
ATOM 764 O O . PHE A 1 102 ? 17.675 1.612 -8.300 1.00 90.38 102 PHE A O 1
ATOM 771 N N . ASP A 1 103 ? 15.711 2.518 -7.712 1.00 90.56 103 ASP A N 1
ATOM 772 C CA . ASP A 1 103 ? 15.930 2.379 -6.270 1.00 90.56 103 ASP A CA 1
ATOM 773 C C . ASP A 1 103 ? 16.153 0.928 -5.835 1.00 90.56 103 ASP A C 1
ATOM 775 O O . ASP A 1 103 ? 16.944 0.680 -4.926 1.00 90.56 103 ASP A O 1
ATOM 779 N N . ILE A 1 104 ? 15.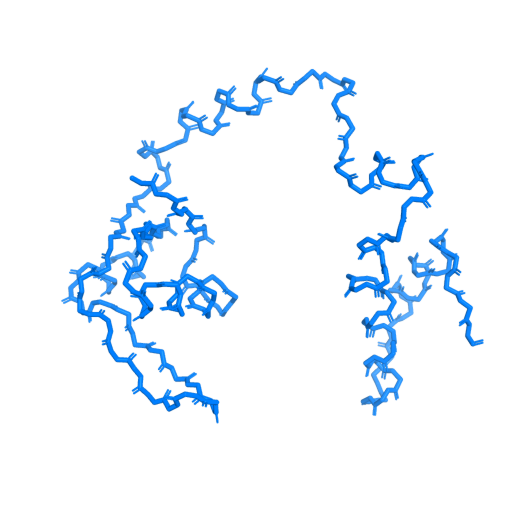546 -0.050 -6.514 1.00 90.44 104 ILE A N 1
ATOM 780 C CA . ILE A 1 104 ? 15.773 -1.467 -6.203 1.00 90.44 104 ILE A CA 1
ATOM 781 C C . ILE A 1 104 ? 17.209 -1.880 -6.538 1.00 90.44 104 ILE A C 1
ATOM 783 O O . ILE A 1 104 ? 17.821 -2.596 -5.746 1.00 90.44 104 ILE A O 1
ATOM 787 N N . ILE A 1 105 ? 17.787 -1.380 -7.636 1.00 93.75 105 ILE A N 1
ATOM 788 C CA . ILE A 1 105 ? 19.202 -1.616 -7.969 1.00 93.75 105 ILE A CA 1
ATOM 789 C C . ILE A 1 105 ? 20.130 -0.905 -6.982 1.00 93.75 105 ILE A C 1
ATOM 791 O O . ILE A 1 105 ? 21.055 -1.526 -6.461 1.00 93.75 105 ILE A O 1
ATOM 795 N N . ARG A 1 106 ? 19.847 0.358 -6.634 1.00 92.81 106 ARG A N 1
ATOM 796 C CA . ARG A 1 106 ? 20.620 1.096 -5.614 1.00 92.81 106 ARG A CA 1
ATOM 797 C C . ARG A 1 106 ? 20.598 0.372 -4.265 1.00 92.81 106 ARG A C 1
ATOM 799 O O . ARG A 1 106 ? 21.607 0.299 -3.563 1.00 92.81 106 ARG A O 1
ATOM 806 N N . MET A 1 107 ? 19.446 -0.182 -3.888 1.00 92.56 107 MET A N 1
ATOM 807 C CA . MET A 1 107 ? 19.307 -0.995 -2.683 1.00 92.56 107 MET A CA 1
ATOM 808 C C . MET A 1 107 ? 20.074 -2.309 -2.799 1.00 92.56 107 MET A C 1
ATOM 810 O O . MET A 1 107 ? 20.765 -2.680 -1.851 1.00 92.56 107 MET A O 1
ATOM 814 N N . SER A 1 108 ? 19.984 -3.008 -3.930 1.00 92.62 108 SER A N 1
ATOM 815 C CA . SER A 1 108 ? 20.682 -4.279 -4.121 1.00 92.62 108 SER A CA 1
ATOM 816 C C . SER A 1 108 ? 22.199 -4.092 -4.007 1.00 92.62 108 SER A C 1
ATOM 818 O O . SER A 1 108 ? 22.856 -4.869 -3.322 1.00 92.62 108 SER A O 1
ATOM 820 N N . GLU A 1 109 ? 22.743 -3.006 -4.560 1.00 92.25 109 GLU A N 1
ATOM 821 C CA . GLU A 1 109 ? 24.153 -2.617 -4.430 1.00 92.25 109 GLU A CA 1
ATOM 822 C C . GLU A 1 109 ? 24.524 -2.299 -2.976 1.00 92.25 109 GLU A C 1
ATOM 824 O O . GLU A 1 109 ? 25.498 -2.835 -2.449 1.00 92.25 109 GLU A O 1
ATOM 829 N N . LYS A 1 110 ? 23.705 -1.499 -2.282 1.00 94.88 110 LYS A N 1
ATOM 830 C CA . LYS A 1 110 ? 23.915 -1.160 -0.865 1.00 94.88 110 LYS A CA 1
ATOM 831 C C . LYS A 1 110 ? 23.948 -2.389 0.047 1.00 94.88 110 LYS A C 1
ATOM 833 O O . LYS A 1 110 ? 24.707 -2.410 1.014 1.00 94.88 110 LYS A O 1
ATOM 838 N N . TYR A 1 111 ? 23.096 -3.375 -0.219 1.00 94.38 111 TYR A N 1
ATOM 839 C CA . TYR A 1 111 ? 22.965 -4.582 0.601 1.00 94.38 111 TYR A CA 1
ATOM 840 C C . TYR A 1 111 ? 23.726 -5.787 0.035 1.00 94.38 111 TYR A C 1
ATOM 842 O O . TYR A 1 111 ? 23.634 -6.875 0.599 1.00 94.38 111 TYR A O 1
ATOM 850 N N . ASN A 1 112 ? 24.502 -5.589 -1.035 1.00 94.50 112 ASN A N 1
ATOM 851 C CA . ASN A 1 112 ? 25.296 -6.617 -1.703 1.00 94.50 112 ASN A CA 1
ATOM 852 C C . ASN A 1 112 ? 24.463 -7.849 -2.125 1.00 94.50 112 ASN A C 1
ATOM 854 O O . ASN A 1 112 ? 24.890 -8.996 -1.983 1.00 94.50 112 ASN A O 1
ATOM 858 N N . VAL A 1 113 ? 23.244 -7.598 -2.613 1.00 95.69 113 VAL A N 1
ATOM 859 C CA . VAL A 1 113 ? 22.305 -8.603 -3.126 1.00 95.69 113 VAL A CA 1
ATOM 860 C C . VAL A 1 113 ? 22.376 -8.609 -4.648 1.00 95.69 113 VAL A C 1
ATOM 862 O O . VAL A 1 113 ? 22.136 -7.586 -5.290 1.00 95.69 113 VAL A O 1
ATOM 865 N N . ASP A 1 114 ? 22.679 -9.768 -5.230 1.00 94.25 114 ASP A N 1
ATOM 866 C CA . ASP A 1 114 ? 22.687 -9.928 -6.682 1.00 94.25 114 ASP A CA 1
ATOM 867 C C . ASP A 1 114 ? 21.253 -10.028 -7.234 1.00 94.25 114 ASP A C 1
ATOM 869 O O . ASP A 1 114 ? 20.430 -10.804 -6.741 1.00 94.25 114 ASP A O 1
ATOM 873 N N . MET A 1 115 ? 20.943 -9.213 -8.244 1.00 93.69 115 MET A N 1
ATOM 874 C CA . MET A 1 115 ? 19.621 -9.121 -8.881 1.00 93.69 115 MET A CA 1
ATOM 875 C C . MET A 1 115 ? 19.752 -8.999 -10.408 1.00 93.69 115 MET A C 1
ATOM 877 O O . MET A 1 115 ? 19.397 -7.964 -10.981 1.00 93.69 115 MET A O 1
ATOM 881 N N . PRO A 1 116 ? 20.249 -10.041 -11.099 1.00 92.56 116 PRO A N 1
ATOM 882 C CA . PRO A 1 116 ? 20.615 -9.956 -12.514 1.00 92.56 116 PRO A CA 1
ATOM 883 C C . PRO A 1 116 ? 19.421 -9.610 -13.417 1.00 92.56 116 PRO A C 1
ATOM 885 O O . PRO A 1 116 ? 19.506 -8.685 -14.219 1.00 92.56 116 PRO A O 1
ATOM 888 N N . VAL A 1 117 ? 18.263 -10.246 -13.204 1.00 92.81 117 VAL A N 1
ATOM 889 C CA . VAL A 1 117 ? 17.042 -9.979 -13.991 1.00 92.81 117 VAL A CA 1
ATOM 890 C C . VAL A 1 117 ? 16.511 -8.562 -13.755 1.00 92.81 117 VAL A C 1
ATOM 892 O O . VAL A 1 117 ? 16.062 -7.890 -14.679 1.00 92.81 117 VAL A O 1
ATOM 895 N N . TYR A 1 118 ? 16.588 -8.068 -12.516 1.00 89.88 118 TYR A N 1
ATOM 896 C CA . TYR A 1 118 ? 16.142 -6.708 -12.216 1.00 89.88 118 TYR A CA 1
ATOM 897 C C . TYR A 1 118 ? 17.077 -5.665 -12.835 1.00 89.88 118 TYR A C 1
ATOM 899 O O . TYR A 1 118 ? 16.632 -4.600 -13.261 1.00 89.88 118 TYR A O 1
ATOM 907 N N . ARG A 1 119 ? 18.373 -5.987 -12.943 1.00 91.50 119 ARG A N 1
ATOM 908 C CA . ARG A 1 119 ? 19.362 -5.144 -13.620 1.00 91.50 119 ARG A CA 1
ATOM 909 C C . ARG A 1 119 ? 19.100 -5.071 -15.121 1.00 91.50 119 ARG A C 1
ATOM 911 O O . ARG A 1 119 ? 19.191 -3.982 -15.677 1.00 91.50 119 ARG A O 1
ATOM 918 N N . GLU A 1 120 ? 18.712 -6.172 -15.760 1.00 93.75 120 GLU A N 1
ATOM 919 C CA . GLU A 1 120 ? 18.274 -6.164 -17.164 1.00 93.75 120 GLU A CA 1
ATOM 920 C C . GLU A 1 120 ? 17.069 -5.235 -17.378 1.00 93.75 120 GLU A C 1
ATOM 922 O O . GLU A 1 120 ? 17.083 -4.399 -18.283 1.0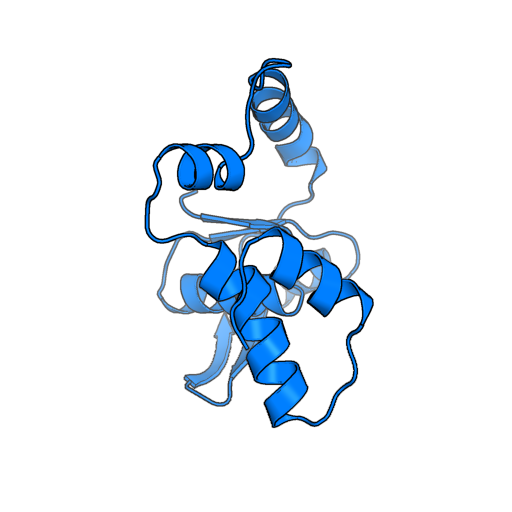0 93.75 120 GLU A O 1
ATOM 927 N N . ILE A 1 121 ? 16.064 -5.313 -16.499 1.00 89.94 121 ILE A N 1
ATOM 928 C CA . ILE A 1 121 ? 14.892 -4.424 -16.527 1.00 89.94 121 ILE A CA 1
ATOM 929 C C . ILE A 1 121 ? 15.318 -2.961 -16.331 1.00 89.94 121 ILE A C 1
ATOM 931 O O . ILE A 1 121 ? 14.913 -2.089 -17.096 1.00 89.94 121 ILE A O 1
ATOM 935 N N . ALA A 1 122 ? 16.167 -2.669 -15.345 1.00 88.94 122 ALA A N 1
ATOM 936 C CA . ALA A 1 122 ? 16.637 -1.311 -15.083 1.00 88.94 122 ALA A CA 1
ATOM 937 C C . ALA A 1 122 ? 17.416 -0.722 -16.272 1.00 88.94 122 ALA A C 1
ATOM 939 O O . ALA A 1 122 ? 17.199 0.433 -16.641 1.00 88.94 122 ALA A O 1
ATOM 940 N N . LEU A 1 123 ? 18.275 -1.517 -16.917 1.00 90.06 123 LEU A N 1
ATOM 941 C CA . LEU A 1 123 ? 18.997 -1.114 -18.126 1.00 90.06 123 LEU A CA 1
ATOM 942 C C . LEU A 1 123 ? 18.045 -0.834 -19.293 1.00 90.06 123 LEU A C 1
ATOM 944 O O . LEU A 1 123 ? 18.236 0.158 -19.995 1.00 90.06 123 LEU A O 1
ATOM 948 N N . HIS A 1 124 ? 16.997 -1.647 -19.468 1.00 88.69 124 HIS A N 1
ATOM 949 C CA . HIS A 1 124 ? 15.958 -1.408 -20.477 1.00 88.69 124 HIS A CA 1
ATOM 950 C C . HIS A 1 124 ? 15.295 -0.034 -20.305 1.00 88.69 124 HIS A C 1
ATOM 952 O O . HIS A 1 124 ? 15.048 0.660 -21.290 1.00 88.69 124 HIS A O 1
ATOM 958 N N . PHE A 1 125 ? 15.078 0.395 -19.060 1.00 85.44 125 PHE A N 1
ATOM 959 C CA . PHE A 1 125 ? 14.510 1.707 -18.746 1.00 85.44 125 PHE A CA 1
ATOM 960 C C . PHE A 1 125 ? 15.545 2.843 -18.646 1.00 85.44 125 PHE A C 1
ATOM 962 O O . PHE A 1 125 ? 15.179 3.978 -18.343 1.00 85.44 125 PHE A O 1
ATOM 969 N N . GLY A 1 126 ? 16.821 2.584 -18.950 1.00 87.50 126 GLY A N 1
ATOM 970 C CA . GLY A 1 126 ? 17.856 3.615 -19.056 1.00 87.50 126 GLY A CA 1
ATOM 971 C C . GLY A 1 126 ? 18.628 3.908 -17.769 1.00 87.50 126 GLY A C 1
ATOM 972 O O . GLY A 1 126 ? 19.210 4.991 -17.657 1.00 87.50 126 GLY A O 1
ATOM 973 N N . TYR A 1 127 ? 18.662 2.974 -16.813 1.00 86.31 127 TYR A N 1
ATOM 974 C CA . TYR A 1 127 ? 19.519 3.093 -15.631 1.00 86.31 127 TYR A CA 1
ATOM 975 C C . TYR A 1 127 ? 20.981 3.282 -16.045 1.00 86.31 127 TYR A C 1
ATOM 977 O O . TYR A 1 127 ? 21.519 2.515 -16.847 1.00 86.31 127 TYR A O 1
ATOM 985 N N . LYS A 1 128 ? 21.630 4.302 -15.482 1.00 82.06 128 LYS A N 1
ATOM 986 C CA . LYS A 1 128 ? 23.063 4.551 -15.651 1.00 82.06 128 LYS A CA 1
ATOM 987 C C . LYS A 1 128 ? 23.742 4.206 -14.333 1.00 82.06 128 LYS A C 1
ATOM 989 O O . LYS A 1 128 ? 23.421 4.816 -13.318 1.00 82.06 128 LYS A O 1
ATOM 994 N N . SER A 1 129 ? 24.607 3.195 -14.383 1.00 64.44 129 SER A N 1
ATOM 995 C CA . SER A 1 129 ? 25.500 2.795 -13.290 1.00 64.44 129 SER A CA 1
ATOM 996 C C . SER A 1 129 ? 26.391 3.941 -12.838 1.00 64.44 129 SER A C 1
ATOM 998 O O . SER A 1 129 ? 26.903 4.631 -13.753 1.00 64.44 129 SER A O 1
#